Protein AF-A0A452XMA7-F1 (afdb_monomer)

Nearest PDB structures (foldseek):
  8eti-assembly1_D  TM=8.470E-01  e=2.296E-03  Schizosaccharomyces pombe
  6l5n-assembly2_B  TM=8.549E-01  e=2.363E-01  Homo sapiens
  6l5m-assembly4_D  TM=8.484E-01  e=2.708E-01  Homo sapiens
  6l5o-assembly1_A  TM=8.615E-01  e=3.556E-01  Homo sapiens

Sequence (63 aa):
RFQDKMGFQGPTRIQAQAIPVAMSGQHLLVKAATGTGKTLAYLAPIVHLLQMREPRVERTHGA

Radius of gyration: 14.55 Å; Cα contacts (8 Å, |Δi|>4): 36; chains: 1; bounding box: 29×22×41 Å

Mean predicted aligned error: 6.06 Å

Secondary structure (DSSP, 8-state):
-HHHHTT--S--HHHHHHHHHHHTT--------TTSSHHHHHHHHHHHHHHT-SS---GGGG-

Solvent-accessible surface area (backbone atoms only — not comparable to full-atom values): 4152 Å² total; per-residue (Å²): 113,75,42,78,78,68,73,50,88,68,76,42,76,60,26,65,60,38,30,63,48,51,64,70,74,50,92,79,88,87,88,76,67,89,92,55,48,65,69,57,21,58,45,54,41,52,55,54,53,60,72,70,41,81,80,68,91,54,84,74,78,78,112

pLDDT: mean 87.16, std 9.84, range [57.09, 95.88]

Organism: Aegilops tauschii subsp. strangulata (NCBI:txid200361)

Structure (mmCIF, N/CA/C/O backbone):
data_AF-A0A452XMA7-F1
#
_entry.id   AF-A0A452XMA7-F1
#
loop_
_atom_site.group_PDB
_atom_site.id
_atom_site.type_symbol
_atom_site.label_atom_id
_atom_site.label_alt_id
_atom_site.label_comp_id
_atom_site.label_asym_id
_atom_site.label_entity_id
_atom_site.label_seq_id
_atom_site.pdbx_PDB_ins_code
_atom_site.Cartn_x
_atom_site.Cartn_y
_atom_site.Cartn_z
_atom_site.occupancy
_atom_site.B_iso_or_equiv
_atom_site.auth_seq_id
_atom_site.auth_comp_id
_atom_site.auth_asym_id
_atom_site.auth_atom_id
_atom_site.pdbx_PDB_model_num
ATOM 1 N N . ARG A 1 1 ? 16.035 -5.543 14.596 1.00 57.09 1 ARG A N 1
ATOM 2 C CA . ARG A 1 1 ? 14.665 -5.912 14.173 1.00 57.09 1 ARG A CA 1
ATOM 3 C C . ARG A 1 1 ? 14.021 -4.686 13.526 1.00 57.09 1 ARG A C 1
ATOM 5 O O . ARG A 1 1 ? 14.135 -3.610 14.094 1.00 57.09 1 ARG A O 1
ATOM 12 N N . PHE A 1 2 ? 13.405 -4.802 12.347 1.00 63.00 2 PHE A N 1
ATOM 13 C CA . PHE A 1 2 ? 12.740 -3.670 11.666 1.00 63.00 2 PHE A CA 1
ATOM 14 C C . PHE A 1 2 ? 11.583 -3.077 12.501 1.00 63.00 2 PHE A C 1
ATOM 16 O O . PHE A 1 2 ? 11.329 -1.878 12.471 1.00 63.00 2 PHE A O 1
ATOM 23 N N . GLN A 1 3 ? 10.954 -3.935 13.310 1.00 59.12 3 GLN A N 1
ATOM 24 C CA . GLN A 1 3 ? 9.839 -3.633 14.213 1.00 59.12 3 GLN A CA 1
ATOM 25 C C . GLN A 1 3 ? 10.184 -2.546 15.248 1.00 59.12 3 GLN A C 1
ATOM 27 O O . GLN A 1 3 ? 9.427 -1.594 15.410 1.00 59.12 3 GLN A O 1
ATOM 32 N N . ASP A 1 4 ? 11.369 -2.627 15.859 1.00 57.09 4 ASP A N 1
ATOM 33 C CA . ASP A 1 4 ? 11.744 -1.774 16.996 1.00 57.09 4 ASP A CA 1
ATOM 34 C C . ASP A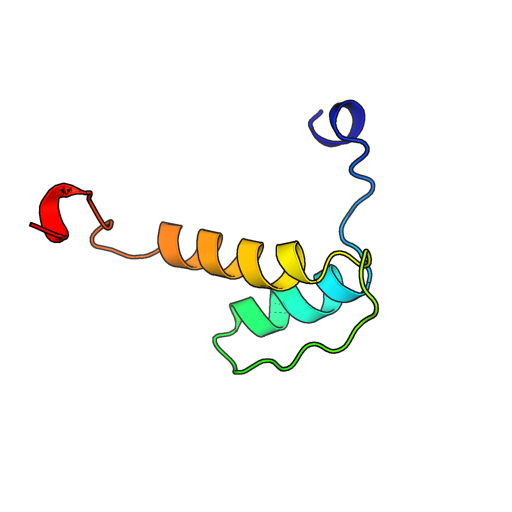 1 4 ? 12.251 -0.385 16.566 1.00 57.09 4 ASP A C 1
ATOM 36 O O . ASP A 1 4 ? 12.178 0.570 17.331 1.00 57.09 4 ASP A O 1
ATOM 40 N N . LYS A 1 5 ? 12.758 -0.249 15.330 1.00 65.88 5 LYS A N 1
ATOM 41 C CA . LYS A 1 5 ? 13.345 1.008 14.822 1.00 65.88 5 LYS A CA 1
ATOM 42 C C . LYS A 1 5 ? 12.332 1.949 14.165 1.00 65.88 5 LYS A C 1
ATOM 44 O O . LYS A 1 5 ? 12.591 3.141 14.074 1.00 65.88 5 LYS A O 1
ATOM 49 N N . MET A 1 6 ? 11.212 1.412 13.684 1.00 71.38 6 MET A N 1
ATOM 50 C CA . MET A 1 6 ? 10.193 2.154 12.922 1.00 71.38 6 MET A CA 1
ATOM 51 C C . MET A 1 6 ? 8.835 2.199 13.639 1.00 71.38 6 MET A C 1
ATOM 53 O O . MET A 1 6 ? 7.859 2.672 13.065 1.00 71.38 6 MET A O 1
ATOM 57 N N . GLY A 1 7 ? 8.742 1.667 14.866 1.00 74.88 7 GLY A N 1
ATOM 58 C CA . GLY A 1 7 ? 7.476 1.572 15.601 1.00 74.88 7 GLY A CA 1
ATOM 59 C C . GLY A 1 7 ? 6.444 0.671 14.912 1.00 74.88 7 GLY A C 1
ATOM 60 O O . GLY A 1 7 ? 5.240 0.872 15.064 1.00 74.88 7 GLY A O 1
ATOM 61 N N . PHE A 1 8 ? 6.896 -0.304 14.119 1.00 77.44 8 PHE A N 1
ATOM 62 C CA . PHE A 1 8 ? 6.005 -1.171 13.357 1.00 77.44 8 PHE A CA 1
ATOM 63 C C . PHE A 1 8 ? 5.478 -2.298 14.249 1.00 77.44 8 PHE A C 1
ATOM 65 O O . PHE A 1 8 ? 6.180 -3.272 14.518 1.00 77.44 8 PHE A O 1
ATOM 72 N N . GLN A 1 9 ? 4.225 -2.163 14.687 1.00 82.88 9 GLN A N 1
ATOM 73 C CA . GLN A 1 9 ? 3.555 -3.109 15.590 1.00 82.88 9 GLN A CA 1
ATOM 74 C C . GLN A 1 9 ? 2.820 -4.248 14.860 1.00 82.88 9 GLN A C 1
ATOM 76 O O . GLN A 1 9 ? 2.226 -5.113 15.496 1.00 82.88 9 GLN A O 1
ATOM 81 N N . GLY A 1 10 ? 2.869 -4.267 13.526 1.00 86.31 10 GLY A N 1
ATOM 82 C CA . GLY A 1 10 ? 2.123 -5.200 12.683 1.00 86.31 10 GLY A CA 1
ATOM 83 C C . GLY A 1 10 ? 1.184 -4.480 11.711 1.00 86.31 10 GLY A C 1
ATOM 84 O O . GLY A 1 10 ? 1.096 -3.249 11.729 1.00 86.31 10 GLY A O 1
ATOM 85 N N . PRO A 1 11 ? 0.501 -5.230 10.827 1.00 91.50 11 PRO A N 1
ATOM 86 C CA . PRO A 1 11 ? -0.428 -4.646 9.873 1.00 91.5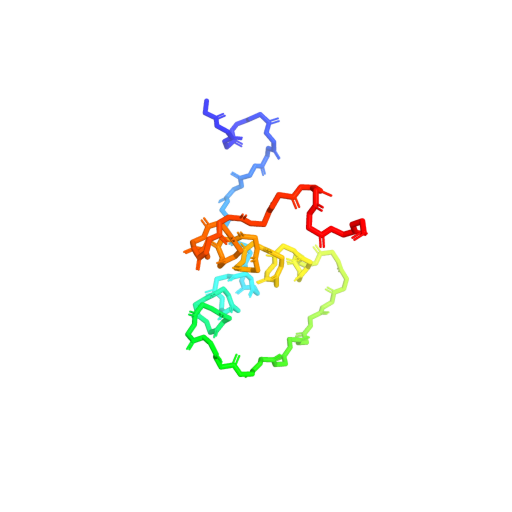0 11 PRO A CA 1
ATOM 87 C C . PRO A 1 11 ? -1.648 -4.056 10.586 1.00 91.50 11 PRO A C 1
ATOM 89 O O . PRO A 1 11 ? -2.217 -4.659 11.496 1.00 91.50 11 PRO A O 1
ATOM 92 N N . THR A 1 12 ? -2.101 -2.889 10.135 1.00 92.50 12 THR A N 1
ATOM 93 C CA . TH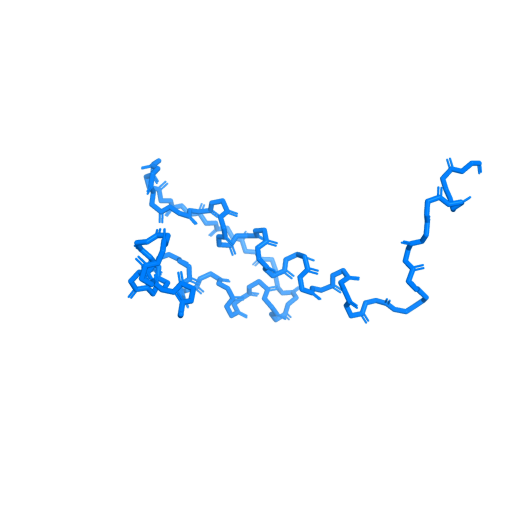R A 1 12 ? -3.374 -2.324 10.598 1.00 92.50 12 THR A CA 1
ATOM 94 C C . THR A 1 12 ? -4.548 -3.188 10.124 1.00 92.50 12 THR A C 1
ATOM 96 O O . THR A 1 12 ? -4.432 -3.941 9.155 1.00 92.50 12 THR A O 1
ATOM 99 N N . ARG A 1 13 ? -5.726 -3.052 10.753 1.00 92.94 13 ARG A N 1
ATOM 100 C CA . ARG A 1 13 ? -6.935 -3.812 10.368 1.00 92.94 13 ARG A CA 1
ATOM 101 C C . ARG A 1 13 ? -7.233 -3.729 8.868 1.00 92.94 13 ARG A C 1
ATOM 103 O O . ARG A 1 13 ? -7.569 -4.737 8.256 1.00 92.94 13 ARG A O 1
ATOM 110 N N . ILE A 1 14 ? -7.087 -2.539 8.277 1.00 93.94 14 ILE A N 1
ATOM 111 C CA . ILE A 1 14 ? -7.346 -2.343 6.848 1.00 93.94 14 ILE A CA 1
ATOM 112 C C . ILE A 1 14 ? -6.279 -3.011 5.976 1.00 93.94 14 ILE A C 1
ATOM 114 O O . ILE A 1 14 ? 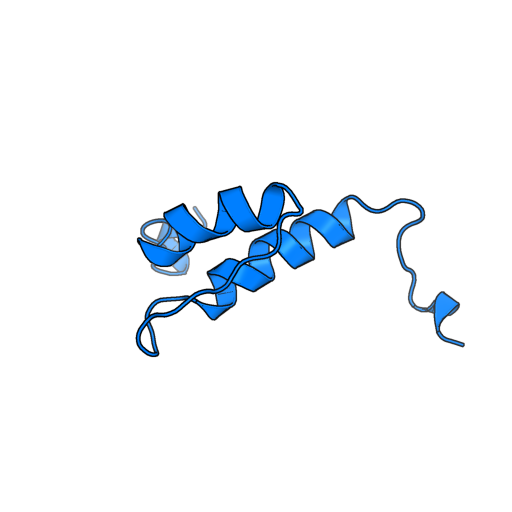-6.617 -3.564 4.939 1.00 93.94 14 ILE A O 1
ATOM 118 N N . GLN A 1 15 ? -5.014 -3.024 6.405 1.00 94.88 15 GLN A N 1
ATOM 119 C CA . GLN A 1 15 ? -3.930 -3.716 5.700 1.00 94.88 15 GLN A CA 1
ATOM 120 C C . GLN A 1 15 ? -4.131 -5.233 5.735 1.00 94.88 15 GLN A C 1
ATOM 122 O O . GLN A 1 15 ? -4.064 -5.874 4.693 1.00 94.88 15 GLN A O 1
ATOM 127 N N . ALA A 1 16 ? -4.454 -5.796 6.903 1.00 94.81 16 ALA A N 1
ATOM 128 C CA . ALA A 1 16 ? -4.698 -7.229 7.061 1.00 94.81 16 ALA A CA 1
ATOM 129 C C . ALA A 1 16 ? -5.875 -7.734 6.205 1.00 94.81 16 ALA A C 1
ATOM 131 O O . ALA A 1 16 ? -5.850 -8.867 5.737 1.00 94.81 16 ALA A O 1
ATOM 132 N N . GLN A 1 17 ? -6.889 -6.892 5.977 1.00 94.19 17 GLN A N 1
ATOM 133 C CA . GLN A 1 17 ? -8.043 -7.223 5.135 1.00 94.19 17 GLN A CA 1
ATOM 134 C C . GLN A 1 17 ? -7.776 -7.001 3.641 1.00 94.19 17 GLN A C 1
ATOM 136 O O . GLN A 1 17 ? -8.178 -7.815 2.817 1.00 94.19 17 GLN A O 1
ATOM 141 N N . ALA A 1 18 ? -7.110 -5.902 3.281 1.00 94.88 18 ALA A N 1
ATOM 142 C CA . ALA A 1 18 ? -6.927 -5.500 1.889 1.00 94.88 18 ALA A CA 1
ATOM 143 C C . ALA A 1 18 ? -5.788 -6.245 1.183 1.00 94.88 18 ALA A C 1
ATOM 145 O O . ALA A 1 18 ? -5.934 -6.584 0.012 1.00 94.88 18 ALA A O 1
ATOM 146 N N . ILE A 1 19 ? -4.666 -6.504 1.868 1.00 95.88 19 ILE A N 1
ATOM 147 C CA . ILE A 1 19 ? -3.467 -7.084 1.241 1.00 95.88 19 ILE A CA 1
ATOM 148 C C . ILE A 1 19 ? -3.763 -8.453 0.603 1.00 95.88 19 ILE A C 1
ATOM 150 O O . ILE A 1 19 ? -3.414 -8.619 -0.564 1.00 95.88 19 ILE A O 1
ATOM 154 N N . PRO A 1 20 ? -4.441 -9.411 1.270 1.00 95.44 20 PRO A N 1
ATOM 155 C CA . PRO A 1 20 ? -4.744 -10.705 0.656 1.00 95.44 20 PRO A CA 1
ATOM 156 C C . PRO A 1 20 ? -5.636 -10.592 -0.588 1.00 95.44 20 PRO A C 1
ATOM 158 O O . PRO A 1 20 ? -5.407 -11.293 -1.569 1.00 95.44 20 PRO A O 1
ATOM 161 N N . VAL A 1 21 ? -6.615 -9.680 -0.573 1.00 94.62 21 VAL A N 1
ATOM 162 C CA . VAL A 1 21 ? -7.523 -9.453 -1.713 1.00 94.62 21 VAL A CA 1
ATOM 163 C C . VAL A 1 21 ? -6.796 -8.768 -2.871 1.00 94.62 21 VAL A C 1
ATOM 165 O O . VAL A 1 21 ? -6.985 -9.128 -4.023 1.00 94.62 21 VAL A O 1
ATOM 168 N N . ALA A 1 22 ? -5.917 -7.808 -2.590 1.00 94.12 22 ALA A N 1
ATOM 169 C CA . ALA A 1 22 ? -5.094 -7.192 -3.627 1.00 94.12 22 ALA A CA 1
ATOM 170 C C . ALA A 1 22 ? -4.107 -8.199 -4.245 1.00 94.12 22 ALA A C 1
ATOM 172 O O . ALA A 1 22 ? -3.836 -8.146 -5.444 1.00 94.12 22 ALA A O 1
ATOM 173 N N . MET A 1 23 ? -3.597 -9.142 -3.445 1.00 95.19 23 MET A N 1
ATOM 174 C CA . MET A 1 23 ? -2.708 -10.202 -3.923 1.00 95.19 23 MET A CA 1
ATOM 175 C C . MET A 1 23 ? -3.408 -11.269 -4.768 1.00 95.19 23 MET A C 1
ATOM 177 O O . MET A 1 23 ? -2.739 -11.919 -5.566 1.00 95.19 23 MET A O 1
ATOM 181 N N . SER A 1 24 ? -4.728 -11.445 -4.645 1.00 93.75 24 SER A N 1
ATOM 182 C CA . SER A 1 24 ? -5.478 -12.407 -5.466 1.00 93.75 24 SER A CA 1
ATOM 183 C C . SER A 1 24 ? -5.677 -11.944 -6.916 1.00 93.75 24 SER A C 1
ATOM 185 O O . SER A 1 24 ? -6.230 -12.685 -7.726 1.00 93.75 24 SER A O 1
ATOM 187 N N . GLY A 1 25 ? -5.251 -10.720 -7.256 1.00 86.56 25 GLY A N 1
ATOM 188 C CA . GLY A 1 25 ? -5.463 -10.119 -8.574 1.00 86.56 25 GLY A CA 1
ATOM 189 C C . GLY A 1 25 ? -6.895 -9.625 -8.802 1.00 86.56 25 GLY A C 1
ATOM 190 O O . GLY A 1 25 ? -7.234 -9.225 -9.914 1.00 86.56 25 GLY A O 1
ATOM 191 N N . GLN A 1 26 ? -7.741 -9.637 -7.768 1.00 89.88 26 GLN A N 1
ATOM 192 C CA . GLN A 1 26 ? -9.110 -9.136 -7.837 1.00 89.88 26 GLN A CA 1
ATOM 193 C C . GLN A 1 26 ? -9.164 -7.610 -7.713 1.00 89.88 26 GLN A C 1
ATOM 195 O O . GLN A 1 26 ? -8.318 -6.970 -7.083 1.00 89.88 26 GLN A O 1
ATOM 200 N N . HIS A 1 27 ? -10.215 -7.013 -8.275 1.00 92.19 27 HIS A N 1
ATOM 201 C CA . HIS A 1 27 ? -10.510 -5.604 -8.044 1.00 92.19 27 HIS A CA 1
ATOM 202 C C . HIS A 1 27 ? -10.940 -5.376 -6.593 1.00 92.19 27 HIS A C 1
ATOM 204 O O . HIS A 1 27 ? -11.766 -6.109 -6.050 1.00 92.19 27 HIS A O 1
ATOM 210 N N . LEU A 1 28 ? -10.400 -4.325 -5.980 1.00 90.25 28 LEU A N 1
ATOM 211 C CA . LEU A 1 28 ? -10.622 -4.005 -4.577 1.00 90.25 28 LEU A CA 1
ATOM 212 C C . LEU A 1 28 ? -10.994 -2.527 -4.416 1.00 90.25 28 LEU A C 1
ATOM 214 O O . LEU A 1 28 ? -10.279 -1.644 -4.885 1.00 90.25 28 LEU A O 1
ATOM 218 N N . LEU A 1 29 ? -12.075 -2.261 -3.677 1.00 92.56 29 LEU A N 1
ATOM 219 C CA . LEU A 1 29 ? -12.438 -0.926 -3.203 1.00 92.56 29 LEU A CA 1
ATOM 220 C C . LEU A 1 29 ? -12.197 -0.836 -1.692 1.00 92.56 29 LEU A C 1
ATOM 222 O O . LEU A 1 29 ? -12.808 -1.564 -0.912 1.00 92.56 29 LEU A O 1
ATOM 226 N N . VAL A 1 30 ? -11.328 0.083 -1.265 1.00 88.81 30 VAL A N 1
ATOM 227 C CA . VAL A 1 30 ? -10.962 0.262 0.149 1.00 88.81 30 VAL A CA 1
ATOM 228 C C . VAL A 1 30 ? -11.507 1.588 0.676 1.00 88.81 30 VAL A C 1
ATOM 230 O O . VAL A 1 30 ? -11.077 2.657 0.244 1.00 88.81 30 VAL A O 1
ATOM 233 N N . LYS A 1 31 ? -12.396 1.537 1.676 1.00 91.88 31 LYS A N 1
ATOM 234 C CA . LYS A 1 31 ? -12.897 2.719 2.400 1.00 91.88 31 LYS A CA 1
ATOM 235 C C . LYS A 1 31 ? -12.424 2.693 3.853 1.00 91.88 31 LYS A C 1
ATOM 237 O O . LYS A 1 31 ? -12.809 1.820 4.619 1.00 91.88 31 LYS A O 1
ATOM 242 N N . ALA A 1 32 ? -11.615 3.672 4.248 1.00 89.62 32 ALA A N 1
ATOM 243 C CA . ALA A 1 32 ? -11.226 3.892 5.645 1.00 89.62 32 ALA A CA 1
ATOM 244 C C . ALA A 1 32 ? -10.827 5.360 5.874 1.00 89.62 32 ALA A C 1
ATOM 246 O O . ALA A 1 32 ? -10.525 6.076 4.916 1.00 89.62 32 ALA A O 1
ATOM 247 N N . ALA A 1 33 ? -10.774 5.811 7.130 1.00 91.19 33 ALA A N 1
ATOM 248 C CA . ALA A 1 33 ? -10.349 7.170 7.488 1.00 91.19 33 ALA A CA 1
ATOM 249 C C . ALA A 1 33 ? -8.874 7.448 7.128 1.00 91.19 33 ALA A C 1
ATOM 251 O O . ALA A 1 33 ? -8.077 6.521 6.935 1.00 91.19 33 ALA A O 1
ATOM 252 N N . THR A 1 34 ? -8.488 8.715 6.980 1.00 91.06 34 THR A N 1
ATOM 253 C CA . THR A 1 34 ? -7.080 9.117 6.784 1.00 91.06 34 THR A CA 1
ATOM 254 C C . THR A 1 34 ? -6.232 8.691 7.989 1.00 91.06 34 THR A C 1
ATOM 256 O O . THR A 1 34 ? -6.747 8.568 9.092 1.00 91.06 34 THR A O 1
ATOM 259 N N . GLY A 1 35 ? -4.955 8.361 7.771 1.00 88.31 35 GLY A N 1
ATOM 260 C CA . GLY A 1 35 ? -4.060 7.878 8.836 1.00 88.31 35 GLY A CA 1
ATOM 261 C C . GLY A 1 35 ? -4.199 6.391 9.201 1.00 88.31 35 GLY A C 1
ATOM 262 O O . GLY A 1 35 ? -3.388 5.876 9.955 1.00 88.31 35 GLY A O 1
ATOM 263 N N . THR A 1 36 ? -5.150 5.652 8.619 1.00 88.69 36 THR A N 1
ATOM 264 C CA . THR A 1 36 ? -5.366 4.215 8.928 1.00 88.69 36 THR A CA 1
ATOM 265 C C . THR A 1 36 ? -4.435 3.248 8.181 1.00 88.69 36 THR A C 1
ATOM 267 O O . THR A 1 36 ? -4.531 2.031 8.341 1.00 88.69 36 THR A O 1
ATOM 270 N N . GLY A 1 37 ? -3.532 3.767 7.342 1.00 90.88 37 GLY A N 1
ATOM 271 C CA . GLY A 1 37 ? -2.566 2.952 6.602 1.00 90.88 37 GLY A CA 1
ATOM 272 C C . GLY A 1 37 ? -3.072 2.372 5.274 1.00 90.88 37 GLY A C 1
ATOM 273 O O . GLY A 1 37 ? -2.442 1.451 4.757 1.00 90.88 37 GLY A O 1
ATOM 274 N N . LYS A 1 38 ? -4.157 2.922 4.694 1.00 94.06 38 LYS A N 1
ATOM 275 C CA . LYS A 1 38 ? -4.674 2.544 3.358 1.00 94.06 38 LYS A CA 1
ATOM 276 C C . LYS A 1 38 ? -3.613 2.606 2.254 1.00 94.06 38 LYS A C 1
ATOM 278 O O . LYS A 1 38 ? -3.635 1.780 1.354 1.00 94.06 38 LYS A O 1
ATOM 283 N N . THR A 1 39 ? -2.692 3.571 2.329 1.00 93.31 39 THR A N 1
ATOM 284 C CA . THR A 1 39 ? -1.618 3.741 1.339 1.00 93.31 39 THR A CA 1
ATOM 285 C C . THR A 1 39 ? -0.730 2.507 1.260 1.00 93.31 39 THR A C 1
ATOM 287 O O . THR A 1 39 ? -0.533 1.952 0.186 1.00 93.31 39 THR A O 1
ATOM 290 N N . LEU A 1 40 ? -0.263 2.014 2.409 1.00 93.38 40 LEU A N 1
ATOM 291 C CA . LEU A 1 40 ? 0.523 0.783 2.454 1.00 93.38 40 LEU A CA 1
ATOM 292 C C . LEU A 1 40 ? -0.320 -0.439 2.060 1.00 93.38 40 LEU A C 1
ATOM 294 O O . LEU A 1 40 ? 0.202 -1.357 1.438 1.00 93.38 40 LEU A O 1
ATOM 298 N N . ALA A 1 41 ? -1.620 -0.423 2.374 1.00 93.69 41 ALA A N 1
ATOM 299 C CA . ALA A 1 41 ? -2.537 -1.518 2.070 1.00 93.69 41 ALA A CA 1
ATOM 300 C C . ALA A 1 41 ? -2.655 -1.820 0.564 1.00 93.69 41 ALA A C 1
ATOM 302 O O . ALA A 1 41 ? -2.803 -2.986 0.213 1.00 93.69 41 ALA A O 1
ATOM 303 N N . TYR A 1 42 ? -2.556 -0.808 -0.313 1.00 92.06 42 TYR A N 1
ATOM 304 C CA . TYR A 1 42 ? -2.541 -1.016 -1.769 1.00 92.06 42 TYR A CA 1
ATOM 305 C C . TYR A 1 42 ? -1.126 -1.005 -2.373 1.00 92.06 42 TYR A C 1
ATOM 307 O O . TYR A 1 42 ? -0.884 -1.703 -3.351 1.00 92.06 42 TYR A O 1
ATOM 315 N N . LEU A 1 43 ? -0.169 -0.253 -1.812 1.00 95.12 43 LEU A N 1
ATOM 316 C CA . LEU A 1 43 ? 1.184 -0.173 -2.382 1.00 95.12 43 LEU A CA 1
ATOM 317 C C . LEU A 1 43 ? 2.018 -1.429 -2.142 1.00 95.12 43 LEU A C 1
ATOM 319 O O . LEU A 1 43 ? 2.718 -1.863 -3.052 1.00 95.12 43 LEU A O 1
ATOM 323 N N . ALA A 1 44 ? 1.959 -2.014 -0.942 1.00 94.00 44 ALA A N 1
ATOM 324 C CA . ALA A 1 44 ? 2.721 -3.221 -0.626 1.00 94.00 44 ALA A CA 1
ATOM 325 C C . ALA A 1 44 ? 2.454 -4.372 -1.621 1.00 94.00 44 ALA A C 1
ATOM 327 O O . ALA A 1 44 ? 3.427 -4.890 -2.175 1.00 94.00 44 ALA A O 1
ATOM 328 N N . PRO A 1 45 ? 1.190 -4.738 -1.928 1.00 94.81 45 PRO A N 1
ATOM 329 C CA . PRO A 1 45 ? 0.916 -5.773 -2.922 1.00 94.81 45 PRO A CA 1
ATOM 330 C C . PRO A 1 45 ? 1.344 -5.364 -4.340 1.00 94.81 45 PRO A C 1
ATOM 332 O O . PRO A 1 45 ? 1.892 -6.194 -5.055 1.00 94.81 45 PRO A O 1
ATOM 335 N N . ILE A 1 46 ? 1.194 -4.094 -4.747 1.00 93.06 46 ILE A N 1
ATOM 336 C CA . ILE A 1 46 ? 1.658 -3.627 -6.071 1.00 93.06 46 ILE A CA 1
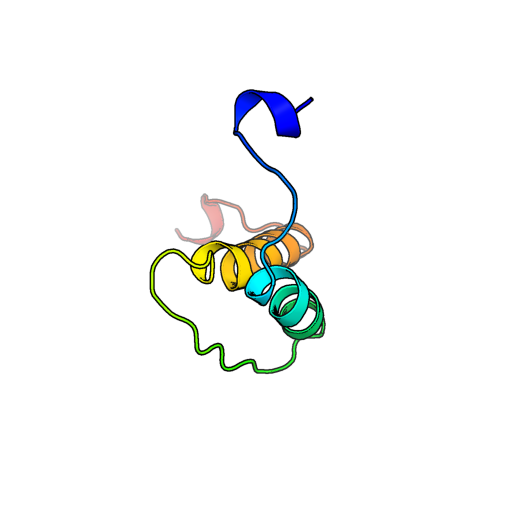ATOM 337 C C . ILE A 1 46 ? 3.169 -3.807 -6.225 1.00 93.06 46 ILE A C 1
ATOM 339 O O . ILE A 1 46 ? 3.623 -4.364 -7.221 1.00 93.06 46 ILE A O 1
ATOM 343 N N . VAL A 1 47 ? 3.954 -3.350 -5.245 1.00 93.56 47 VAL A N 1
ATOM 344 C CA . VAL A 1 47 ? 5.417 -3.482 -5.280 1.00 93.56 47 VAL A CA 1
ATOM 345 C C . VAL A 1 47 ? 5.816 -4.954 -5.323 1.00 93.56 47 VAL A C 1
ATOM 347 O O . VAL A 1 47 ? 6.666 -5.325 -6.127 1.00 93.56 47 VAL A O 1
ATOM 350 N N . HIS A 1 48 ? 5.174 -5.794 -4.511 1.00 93.50 48 HIS A N 1
ATOM 351 C CA . HIS A 1 48 ? 5.432 -7.230 -4.493 1.00 93.50 48 HIS A CA 1
ATOM 352 C C . HIS A 1 48 ? 5.144 -7.889 -5.850 1.00 93.50 48 HIS A C 1
ATOM 354 O O . HIS A 1 48 ? 5.979 -8.626 -6.367 1.00 93.50 48 HIS A O 1
ATOM 360 N N . LEU A 1 49 ? 4.007 -7.565 -6.472 1.00 91.88 49 LEU A N 1
ATOM 361 C CA . LEU A 1 49 ? 3.637 -8.070 -7.795 1.00 91.88 49 LEU A CA 1
ATOM 362 C C . LEU A 1 49 ? 4.599 -7.591 -8.888 1.00 91.88 49 LEU A C 1
ATOM 364 O O . LEU A 1 49 ? 4.975 -8.375 -9.751 1.00 91.88 49 LEU A O 1
ATOM 368 N N . LEU A 1 50 ? 5.029 -6.325 -8.852 1.00 90.50 50 LEU A N 1
ATOM 369 C CA . LEU A 1 50 ? 6.019 -5.786 -9.792 1.00 90.50 50 LEU A CA 1
ATOM 370 C C . LEU A 1 50 ? 7.379 -6.481 -9.662 1.00 90.50 50 LEU A C 1
ATOM 372 O O . LEU A 1 50 ? 8.041 -6.705 -10.670 1.00 90.50 50 LEU A O 1
ATOM 376 N N . GLN A 1 51 ? 7.784 -6.837 -8.441 1.00 90.88 51 GLN A N 1
ATOM 377 C CA . GLN A 1 51 ? 9.026 -7.573 -8.189 1.00 90.88 51 GLN A CA 1
ATOM 378 C C . GLN A 1 51 ? 8.997 -9.007 -8.723 1.00 90.88 51 GLN A C 1
ATOM 380 O O . GLN A 1 51 ? 10.055 -9.536 -9.046 1.00 90.88 51 GLN A O 1
ATOM 385 N N . MET A 1 52 ? 7.817 -9.624 -8.823 1.00 91.38 52 MET A N 1
ATOM 386 C CA . MET A 1 52 ? 7.654 -10.965 -9.393 1.00 91.38 52 MET A CA 1
ATOM 387 C C . MET A 1 52 ? 7.531 -10.984 -10.919 1.00 91.38 52 MET A C 1
ATOM 389 O O . MET A 1 52 ? 7.475 -12.063 -11.502 1.00 91.38 52 MET A O 1
ATOM 393 N N . ARG A 1 53 ? 7.414 -9.828 -11.585 1.00 88.50 53 ARG A N 1
ATOM 394 C CA . ARG A 1 53 ? 7.259 -9.805 -13.044 1.00 88.50 53 ARG A CA 1
ATOM 395 C C . ARG A 1 53 ? 8.572 -10.144 -13.744 1.00 88.50 53 ARG A C 1
ATOM 397 O O . ARG A 1 53 ? 9.605 -9.540 -13.461 1.00 88.50 53 ARG A O 1
ATOM 404 N N . GLU A 1 54 ? 8.476 -11.030 -14.731 1.00 88.38 54 GLU A N 1
ATOM 405 C CA . GLU A 1 54 ? 9.538 -11.346 -15.685 1.00 88.38 54 GLU A CA 1
ATOM 406 C C . GLU A 1 54 ? 9.076 -11.007 -17.120 1.00 88.38 54 GLU A C 1
ATOM 408 O O . GLU A 1 54 ? 7.945 -11.348 -17.479 1.00 88.38 54 GLU A O 1
ATOM 413 N N . PRO A 1 55 ? 9.901 -10.328 -17.944 1.00 85.94 55 PRO A N 1
ATOM 414 C C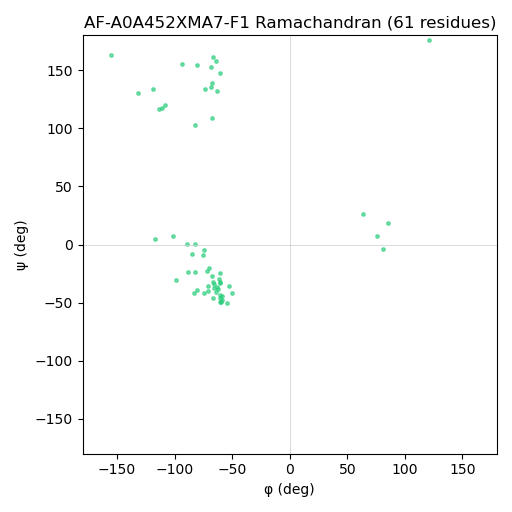A . PRO A 1 55 ? 11.218 -9.785 -17.613 1.00 85.94 55 PRO A CA 1
ATOM 415 C C . PRO A 1 55 ? 11.120 -8.613 -16.628 1.00 85.94 55 PRO A C 1
ATOM 417 O O . PRO A 1 55 ? 10.117 -7.897 -16.560 1.00 85.94 55 PRO A O 1
ATOM 420 N N . ARG A 1 56 ? 12.184 -8.415 -15.846 1.00 83.06 56 ARG A N 1
ATOM 421 C CA . ARG A 1 56 ? 12.261 -7.300 -14.903 1.00 83.06 56 ARG A CA 1
ATOM 422 C C . ARG A 1 56 ? 12.221 -5.981 -15.672 1.00 83.06 56 ARG A C 1
ATOM 424 O O . ARG A 1 56 ? 12.979 -5.782 -16.615 1.00 83.06 56 ARG A O 1
ATOM 431 N N . VAL A 1 57 ? 11.372 -5.053 -15.232 1.00 81.94 57 VAL A N 1
ATOM 432 C CA . VAL A 1 57 ? 11.314 -3.713 -15.826 1.00 81.94 57 VAL A CA 1
ATOM 433 C C . VAL A 1 57 ? 12.607 -2.962 -15.503 1.00 81.94 57 VAL A C 1
ATOM 435 O O . VAL A 1 57 ? 12.853 -2.573 -14.360 1.00 81.94 57 VAL A O 1
ATOM 438 N N . GLU A 1 58 ? 13.441 -2.769 -16.520 1.00 84.12 58 GLU A N 1
ATOM 439 C CA . GLU A 1 58 ? 14.644 -1.934 -16.456 1.00 84.12 58 GLU A CA 1
ATOM 440 C C . GLU A 1 58 ? 14.368 -0.506 -16.932 1.00 84.12 58 GLU A C 1
ATOM 442 O O . GLU A 1 58 ? 13.471 -0.267 -17.740 1.00 84.12 58 GLU A O 1
ATOM 447 N N . ARG A 1 59 ? 15.181 0.449 -16.467 1.00 82.38 59 ARG A N 1
ATOM 448 C CA . ARG A 1 59 ? 15.058 1.878 -16.815 1.00 82.38 59 ARG A CA 1
ATOM 449 C C . ARG A 1 59 ? 15.211 2.155 -18.316 1.00 82.38 59 ARG A C 1
ATOM 451 O O . ARG A 1 59 ? 14.716 3.168 -18.791 1.00 82.38 59 ARG A O 1
ATOM 458 N N . THR A 1 60 ? 15.892 1.270 -19.035 1.00 87.50 60 THR A N 1
ATOM 459 C CA . THR A 1 60 ? 16.149 1.325 -20.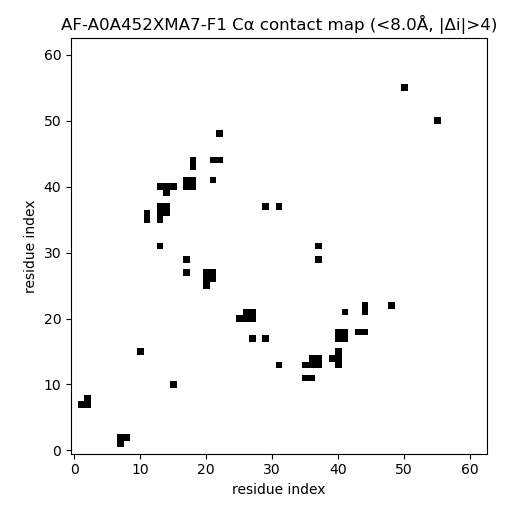481 1.00 87.50 60 THR A CA 1
ATOM 460 C C . THR A 1 60 ? 14.902 1.074 -21.329 1.00 87.50 60 THR A C 1
ATOM 462 O O . THR A 1 60 ? 14.873 1.500 -22.475 1.00 87.50 60 THR A O 1
ATOM 465 N N . HIS A 1 61 ? 13.853 0.454 -20.778 1.00 81.94 61 HIS A N 1
ATOM 466 C CA . HIS A 1 61 ? 12.618 0.152 -21.516 1.00 81.94 61 HIS A CA 1
ATOM 467 C C . HIS A 1 61 ? 11.711 1.368 -21.763 1.00 81.94 61 HIS A C 1
ATOM 469 O O . HIS A 1 61 ? 10.701 1.237 -22.446 1.00 81.94 61 HIS A O 1
ATOM 475 N N . GLY A 1 62 ? 12.011 2.518 -21.156 1.00 78.62 62 GLY A N 1
ATOM 476 C CA . GLY A 1 62 ? 11.230 3.749 -21.309 1.00 78.62 62 GLY A CA 1
ATOM 477 C C . GLY A 1 62 ? 11.843 4.777 -22.263 1.00 78.62 62 GLY A C 1
ATOM 478 O O . GLY A 1 62 ? 11.361 5.908 -22.275 1.00 78.62 62 GLY A O 1
ATOM 479 N N . ALA A 1 63 ? 12.923 4.417 -22.965 1.00 67.75 63 ALA A N 1
ATOM 480 C CA . ALA A 1 63 ? 13.576 5.249 -23.976 1.00 67.75 63 ALA A CA 1
ATOM 481 C C . ALA A 1 63 ? 12.949 5.049 -25.361 1.00 67.75 63 ALA A C 1
ATOM 483 O O . ALA A 1 63 ? 12.526 3.908 -25.653 1.00 67.75 63 ALA A O 1
#

Foldseek 3Di:
DVCVPPVDPDQFPQLVVQQVCLLVVDDDDGDDDPPRCVVCSNVVSVVVVLVPDPPRDDPVVVD

InterPro domains:
  IPR011545 DEAD/DEAH-box helicase domain [PF00270] (12-53)
  IPR027417 P-loop containing nucleoside triphosphate hydrolase [G3DSA:3.40.50.300] (1-63)
  IPR027417 P-loop containing nucleoside triphosphate hydrolase [SSF52540] (4-53)
  IPR050079 DEAD box RNA helicase [PTHR47959] (5-54)

=== Feature glossary ===
A reading guide for the features in this record.

Start from the sequence.

  · Sequence gives the chain of amino acids in standard one-letter code (A=alanine, C=cysteine, …, Y=tyrosine), read N→C. It is the only feature that is directly encoded by the gene; all structural features are derived from the folded form of this sequence.

Fold it, and you get atomic coordinates and the backbone conformation that goes with them.

  · The mmCIF table is the protein's shape written out atom by atom. For each backbone N, Cα, C, and carbonyl O, it records an (x, y, z) coordinate triple in Å plus the residue type, chain letter, and residue number.

  · Backbone dihedral angles. Every residue except chain termini has a φ (preceding-C → N → Cα → C) and a ψ (N → Cα → C → next-N). They are reported in degrees following the IUPAC sign convention. Secondary structure is essentially a statement about which (φ, ψ) basin each residue occupies.

  · DSSP 8-state secondary structure assigns each residue one of H (α-helix), G (3₁₀-helix), I (π-helix), E (extended β-strand), B (isolated β-bridge), T (hydrogen-bonded turn), S (bend), or '-' (coil). The assignment is computed from backbone hydrogen-bond geometry via the Kabsch–Sander algorithm.

  · P-SEA three-state annotation labels each residue as helix, strand, or coil based purely on the geometry of the Cα trace. It serves as a fallback when the full backbone (and thus DSSP) is unavailable.

Summarize the fold with a handful of shape descriptors and a per-residue structural alphabet.

  · Radius of gyration (Rg) is the root-mean-square distance of Cα atoms from their centroid — a single number for overall size and compactness. A globular domain of N residues has Rg ≈ 2.2·N^0.38 Å; an extended or disordered chain has a much larger Rg. The Cα contact count is the number of residue pairs whose Cα atoms are within 8 Å and are more than four positions apart in sequence — a standard proxy for tertiary packing density. The bounding box is the smallest axis-aligned box enclosing all Cα atoms.

  · Foldseek's 3Di representation compresses backbone geometry into a per-residue letter drawn from a learned twenty-state alphabet. It captures the tertiary interaction pattern around each residue — which residues are packed against it in space, regardless of where they are in sequence.

  · Accessible surface area quantifies burial. A 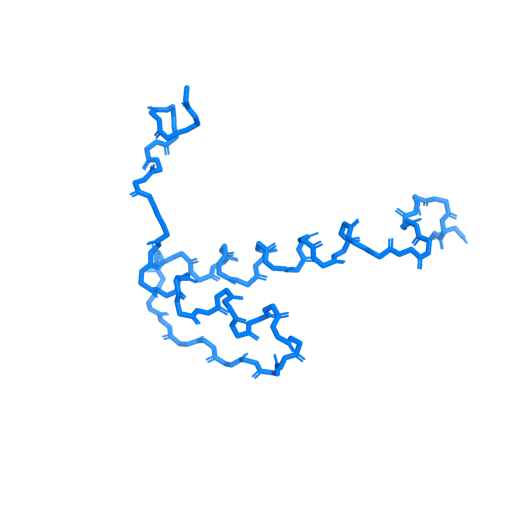residue with SASA near zero is packed into the hydrophobic core; one with SASA >100 Å² sits on the surface. Computed here via the Shrake–Rupley numerical algorithm with a 1.4 Å probe.

Ask how reliable the model is.

  · For AlphaFold models, the B-factor field carries pLDDT — the model's own estimate of local accuracy on a 0–100 scale. Regions with pLDDT<50 should be treated as essentially unmodeled; they often correspond to intrinsically disordered segments.

  · For experimental (PDB) structures, the B-factor (temperature factor) quantifies the positional spread of each atom in the crystal — a combination of thermal vibration and static disorder — in units of Å². High B-factors mark flexible loops or poorly resolved regions; low B-factors mark the rigid, well-ordered core.

  · PAE(i, j) answers: if I align the predicted and true structures on residue i, how far off (in Å) do I expect residue j to be? A block-diagonal PAE matrix with low values on the blocks and high values off-diagonal is the signature of a multi-domain protein with confidently predicted domains but uncertain inter-domain orientation.

Place it in context: what it resembles, what it is annotated as, and how it looks.

  · Structural nearest neighbors (via Foldseek easy-search vs the PDB). Reported per hit: target PDB id, E-value, and alignment TM-score. A TM-score above ~0.5 is the conventional threshold for 'same fold'.

  · Functional annotations link the protein to curated databases. InterPro entries identify conserved domains and families by matching the sequence against member-database signatures (Pfam, PROSITE, CDD, …). Gene Ontology (GO) terms describe molecular function, biological process, and cellular component in a controlled vocabulary. CATH places the structure in a hierarchical fold classification 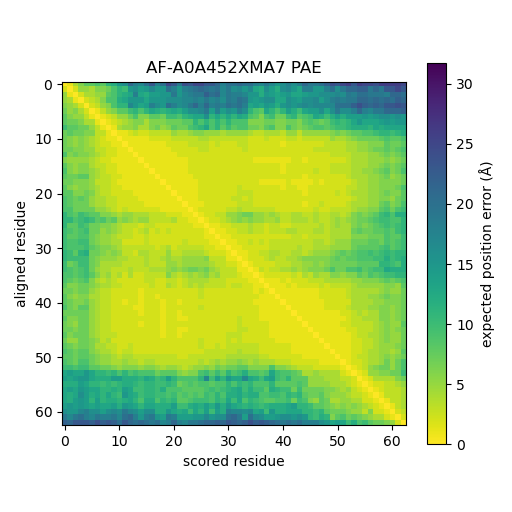(Class/Architecture/Topology/Homologous-superfamily). The organism is the source species.

  · Plot images: a contact map (which residues are close in 3D, as an N×N binary image), a Ramachandran scatter (backbone torsion angles, revealing secondary-structure composition at a glance), and — for AlphaFold structures — a PAE heatmap (pairwise prediction confidence).

  · Structure images are PyMOL renders from six orthogonal camera directions. Cartoon representation draws helices as coils and strands as arrows; sticks shows the backbone as bonds; surface shows the solvent-excluded envelope. Rainbow coloring maps sequence position to hue (blue→red, N→C); chain coloring assigns a distinct color per polypeptide.